Protein AF-A0A520F1N5-F1 (afdb_monomer_lite)

Sequence (74 aa):
PTIGILLCAGRNDNVVRYSLAGTTAPLAVADYTYDTLPAPVRELVPTDDELASAMGETLTHLAQIPSPRADTEQ

Radius of gyration: 19.0 Å; chains: 1; bounding box: 44×50×38 Å

Foldseek 3Di:
DD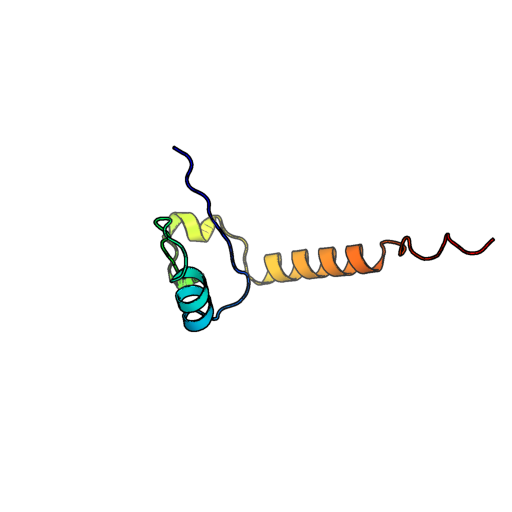DDDDDDPDDDPVVVCVVCVPDPDDDDDDDDDLVPDDPVVNVVDDDPVVVVVVVVVVVVVVVPDPDPPPPDDD

Structure (mmCIF, N/CA/C/O backbone):
data_AF-A0A520F1N5-F1
#
_entry.id   AF-A0A520F1N5-F1
#
loop_
_atom_site.group_PDB
_atom_site.id
_atom_site.type_symbol
_atom_site.label_atom_id
_atom_site.label_alt_id
_atom_site.label_comp_id
_atom_site.label_asym_id
_atom_site.label_entity_id
_atom_site.label_seq_id
_atom_site.pdbx_PDB_ins_code
_atom_site.Cartn_x
_atom_site.Cartn_y
_atom_site.Cartn_z
_atom_site.occupancy
_atom_site.B_iso_or_equiv
_atom_site.auth_seq_id
_atom_site.auth_comp_id
_atom_site.auth_asym_id
_atom_site.auth_atom_id
_atom_site.pdbx_PDB_model_num
ATOM 1 N N . PRO A 1 1 ? 5.003 2.442 22.771 1.00 54.34 1 PRO A N 1
ATOM 2 C CA . PRO A 1 1 ? 4.006 1.892 21.825 1.00 54.34 1 PRO A CA 1
ATOM 3 C C . PRO A 1 1 ? 4.500 2.015 20.378 1.00 54.34 1 PRO A C 1
ATOM 5 O O . PRO A 1 1 ? 4.808 3.115 19.934 1.00 54.34 1 PRO A O 1
ATOM 8 N N . THR A 1 2 ? 4.630 0.883 19.686 1.00 56.44 2 THR A N 1
ATOM 9 C CA . THR A 1 2 ? 5.146 0.805 18.310 1.00 56.44 2 THR A CA 1
ATOM 10 C C . THR A 1 2 ? 4.007 0.403 17.385 1.00 56.44 2 THR A C 1
ATOM 12 O O . THR A 1 2 ? 3.273 -0.532 17.702 1.00 56.44 2 THR A O 1
ATOM 15 N N . ILE A 1 3 ? 3.853 1.097 16.259 1.00 72.31 3 ILE A N 1
ATOM 16 C CA . ILE A 1 3 ? 2.900 0.721 15.209 1.00 72.31 3 ILE A CA 1
ATOM 17 C C . ILE A 1 3 ? 3.668 -0.071 14.150 1.00 72.31 3 ILE A C 1
ATOM 19 O O . ILE A 1 3 ? 4.650 0.424 13.603 1.00 72.31 3 ILE A O 1
ATOM 23 N N . GLY A 1 4 ? 3.245 -1.310 13.897 1.00 63.66 4 GLY A N 1
ATOM 24 C CA . GLY A 1 4 ? 3.770 -2.135 12.810 1.00 63.66 4 GLY A CA 1
ATOM 25 C C . GLY A 1 4 ? 2.992 -1.888 11.519 1.00 63.66 4 GLY A C 1
ATOM 26 O O . GLY A 1 4 ? 1.764 -1.834 11.551 1.00 63.66 4 GLY A O 1
ATOM 27 N N . ILE A 1 5 ? 3.699 -1.748 10.396 1.00 73.81 5 ILE A N 1
ATOM 28 C CA . ILE A 1 5 ? 3.106 -1.603 9.059 1.00 73.81 5 ILE A CA 1
ATOM 29 C C . ILE A 1 5 ? 3.484 -2.836 8.238 1.00 73.81 5 ILE A C 1
ATOM 31 O O . ILE A 1 5 ? 4.663 -3.167 8.127 1.00 73.81 5 ILE A O 1
ATOM 35 N N . LEU A 1 6 ? 2.483 -3.507 7.666 1.00 73.50 6 LEU A N 1
ATOM 36 C CA . LEU A 1 6 ? 2.663 -4.620 6.737 1.00 73.50 6 LEU A CA 1
ATOM 37 C C . LEU A 1 6 ? 2.286 -4.150 5.330 1.00 73.50 6 LEU A C 1
ATOM 39 O O . LEU A 1 6 ? 1.131 -3.813 5.084 1.00 73.50 6 LEU A O 1
ATOM 43 N N . LEU A 1 7 ? 3.257 -4.127 4.417 1.00 69.75 7 LEU A N 1
ATOM 44 C CA . LEU A 1 7 ? 3.036 -3.763 3.019 1.00 69.75 7 LEU A CA 1
ATOM 45 C C . LEU A 1 7 ? 2.802 -5.035 2.190 1.00 69.75 7 LEU A C 1
ATOM 47 O O . LEU A 1 7 ? 3.666 -5.910 2.142 1.00 69.75 7 LEU A O 1
ATOM 51 N N . CYS A 1 8 ? 1.647 -5.147 1.531 1.00 62.78 8 CYS A N 1
ATOM 52 C CA . CYS A 1 8 ? 1.351 -6.247 0.610 1.00 62.78 8 CYS A CA 1
ATOM 53 C C . CYS A 1 8 ? 1.475 -5.761 -0.838 1.00 62.78 8 CYS A C 1
ATOM 55 O O . CYS A 1 8 ? 0.725 -4.891 -1.264 1.00 62.78 8 CYS A O 1
ATOM 57 N N . ALA A 1 9 ? 2.387 -6.359 -1.609 1.00 58.62 9 ALA A N 1
ATOM 58 C CA . ALA A 1 9 ? 2.604 -6.018 -3.020 1.00 58.62 9 ALA A CA 1
ATOM 59 C C . ALA A 1 9 ? 1.476 -6.495 -3.965 1.00 58.62 9 ALA A C 1
ATOM 61 O O . ALA A 1 9 ? 1.472 -6.154 -5.142 1.00 58.62 9 ALA A O 1
ATOM 62 N N . GLY A 1 10 ? 0.530 -7.303 -3.472 1.00 62.44 10 GLY A N 1
ATOM 63 C CA . GLY A 1 10 ? -0.560 -7.882 -4.257 1.00 62.44 10 GLY A CA 1
ATOM 64 C C . GLY A 1 10 ? -1.933 -7.572 -3.665 1.00 62.44 10 GLY A C 1
ATOM 65 O O . GLY A 1 10 ? -2.157 -7.722 -2.462 1.00 62.44 10 GLY A O 1
ATOM 66 N N . ARG A 1 11 ? -2.867 -7.171 -4.531 1.00 54.41 11 ARG A N 1
ATOM 67 C CA . ARG A 1 11 ? -4.245 -6.818 -4.180 1.00 54.41 11 ARG A CA 1
ATOM 68 C C . ARG A 1 11 ? -5.101 -8.076 -4.021 1.00 54.41 11 ARG A C 1
ATOM 70 O O . ARG A 1 11 ? -5.471 -8.698 -5.006 1.00 54.41 11 ARG A O 1
ATOM 77 N N . ASN A 1 12 ? -5.460 -8.416 -2.786 1.00 62.03 12 ASN A N 1
ATOM 78 C CA . ASN A 1 12 ? -6.633 -9.242 -2.484 1.00 62.03 12 ASN A CA 1
ATOM 79 C C . ASN A 1 12 ? -7.217 -8.826 -1.132 1.00 62.03 12 ASN A C 1
ATOM 81 O O . ASN A 1 12 ? -7.027 -9.477 -0.108 1.00 62.03 12 ASN A O 1
ATOM 85 N N . ASP A 1 13 ? -7.941 -7.712 -1.153 1.00 62.44 13 ASP A N 1
ATOM 86 C CA . ASP A 1 13 ? -8.530 -7.047 0.012 1.00 62.44 13 ASP A CA 1
ATOM 87 C C . ASP A 1 13 ? -9.402 -7.988 0.876 1.00 62.44 13 ASP A C 1
ATOM 89 O O . ASP A 1 13 ? -9.295 -7.996 2.103 1.00 62.44 13 ASP A O 1
ATOM 93 N N . ASN A 1 14 ? -10.173 -8.884 0.244 1.00 63.75 14 ASN A N 1
ATOM 94 C CA . ASN A 1 14 ? -10.968 -9.901 0.946 1.00 63.75 14 ASN A CA 1
ATOM 95 C C . ASN A 1 14 ? -10.110 -10.95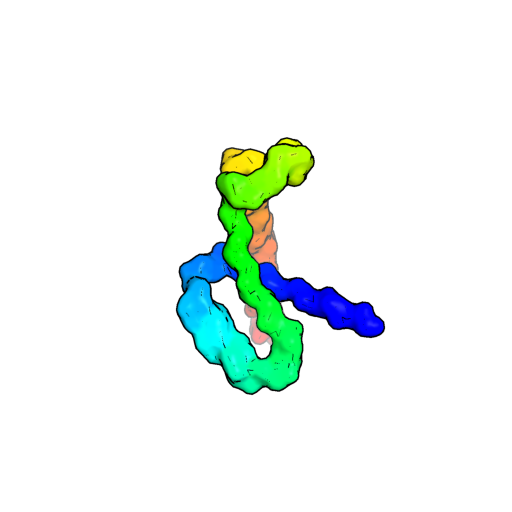3 1.665 1.00 63.75 14 ASN A C 1
ATOM 97 O O . ASN A 1 14 ? -10.440 -11.359 2.778 1.00 63.75 14 ASN A O 1
ATOM 101 N N . VAL A 1 15 ? -9.007 -11.387 1.048 1.00 70.56 15 VAL A N 1
ATOM 102 C CA . VAL A 1 15 ? -8.104 -12.387 1.638 1.00 70.56 15 VAL A CA 1
ATOM 103 C C . VAL A 1 15 ? -7.367 -11.773 2.820 1.00 70.56 15 VAL A C 1
ATOM 105 O O . VAL A 1 15 ? -7.362 -12.356 3.897 1.00 70.56 15 VAL A O 1
ATOM 108 N N . VAL A 1 16 ? -6.824 -10.563 2.655 1.00 71.31 16 VAL A N 1
ATOM 109 C CA . VAL A 1 16 ? -6.100 -9.856 3.720 1.00 71.31 16 VAL A CA 1
ATOM 110 C C . VAL A 1 16 ? -7.010 -9.608 4.922 1.00 71.31 16 VAL A C 1
ATOM 112 O O . VAL A 1 16 ? -6.639 -9.950 6.043 1.00 71.31 16 VAL A O 1
ATOM 115 N N . ARG A 1 17 ? -8.226 -9.083 4.715 1.00 68.75 17 ARG A N 1
ATOM 116 C CA . ARG A 1 17 ? -9.160 -8.853 5.829 1.00 68.75 17 ARG A CA 1
ATOM 117 C C . ARG A 1 17 ? -9.564 -10.140 6.533 1.00 68.75 17 ARG A C 1
ATOM 119 O O . ARG A 1 17 ? -9.596 -10.150 7.757 1.00 68.75 17 ARG A O 1
ATOM 126 N N . TYR A 1 18 ? -9.838 -11.217 5.797 1.00 68.19 18 TYR A N 1
ATOM 127 C CA . TYR A 1 18 ? -10.185 -12.500 6.409 1.00 68.19 18 TYR A CA 1
ATOM 128 C C . TYR A 1 18 ? -9.005 -13.106 7.183 1.00 68.19 18 TYR A C 1
ATOM 130 O O . TYR A 1 18 ? -9.174 -13.544 8.319 1.00 68.19 18 TYR A O 1
ATOM 138 N N . SER A 1 19 ? -7.796 -13.069 6.618 1.00 70.75 19 SER A N 1
ATOM 139 C CA . SER A 1 19 ? -6.579 -13.559 7.275 1.00 70.75 19 SER A CA 1
ATOM 140 C C . SER A 1 19 ? -6.228 -12.768 8.537 1.00 70.75 19 SER A C 1
ATOM 142 O O . SER A 1 19 ? -5.732 -13.350 9.501 1.00 70.75 19 SER A O 1
ATOM 144 N N . LEU A 1 20 ? -6.501 -11.460 8.559 1.00 71.12 20 LEU A N 1
ATOM 145 C CA . LEU A 1 20 ? -6.252 -10.600 9.718 1.00 71.12 20 LEU A CA 1
ATOM 146 C C . LEU A 1 20 ? -7.425 -10.562 10.714 1.00 71.12 20 LEU A C 1
ATOM 148 O O . LEU A 1 20 ? -7.231 -10.161 11.855 1.00 71.12 20 LEU A O 1
ATOM 152 N N . ALA A 1 21 ? -8.625 -11.024 10.357 1.00 67.12 21 ALA A N 1
ATOM 153 C CA . ALA A 1 21 ? -9.767 -11.053 11.278 1.00 67.12 21 ALA A CA 1
ATOM 154 C C . ALA A 1 21 ? -9.566 -11.999 12.481 1.00 67.12 21 ALA A C 1
ATOM 156 O O . ALA A 1 21 ? -10.261 -11.870 13.486 1.00 67.12 21 ALA A O 1
ATOM 157 N N . GLY A 1 22 ? -8.623 -12.944 12.394 1.00 68.50 22 GLY A N 1
ATOM 158 C CA . GLY A 1 22 ? -8.288 -13.871 13.479 1.00 68.50 22 GLY A CA 1
ATOM 159 C C . GLY A 1 22 ? -7.320 -13.320 14.535 1.00 68.50 22 GLY A C 1
ATOM 160 O O . GLY A 1 22 ? -7.079 -14.006 15.528 1.00 68.50 22 GLY A O 1
ATOM 161 N N . THR A 1 23 ? -6.743 -12.124 14.348 1.00 72.19 23 THR A N 1
ATOM 162 C CA . THR A 1 23 ? -5.826 -11.529 15.336 1.00 72.19 23 THR A CA 1
ATOM 163 C C . THR A 1 23 ? -6.562 -10.639 16.337 1.00 72.19 23 THR A C 1
ATOM 165 O O . THR A 1 23 ? -7.471 -9.893 15.989 1.00 72.19 23 THR A O 1
ATOM 168 N N . THR A 1 24 ? -6.154 -10.698 17.605 1.00 68.50 24 THR A N 1
ATOM 169 C CA . THR A 1 24 ? -6.661 -9.832 18.684 1.00 68.50 24 THR A CA 1
ATOM 170 C C . THR A 1 24 ? -5.940 -8.484 18.758 1.00 68.50 24 THR A C 1
ATOM 172 O O . THR A 1 24 ? -6.300 -7.636 19.577 1.00 68.50 24 THR A O 1
ATOM 175 N N . ALA A 1 25 ? -4.924 -8.264 17.918 1.00 69.50 25 ALA A N 1
ATOM 176 C CA . ALA A 1 25 ? -4.237 -6.984 17.816 1.00 69.50 25 ALA A CA 1
ATOM 177 C C . ALA A 1 25 ? -5.057 -5.983 16.971 1.00 69.50 25 ALA A C 1
ATOM 179 O O . ALA A 1 25 ? -5.629 -6.373 15.953 1.00 69.50 25 ALA A O 1
ATOM 180 N N . PRO A 1 26 ? -5.102 -4.688 17.342 1.00 64.06 26 PRO A N 1
ATOM 181 C CA . PRO A 1 26 ? -5.802 -3.667 16.568 1.00 64.06 26 PRO A CA 1
ATOM 182 C C . PRO A 1 26 ? -5.061 -3.407 15.247 1.00 64.06 26 PRO A C 1
ATOM 184 O O . PRO A 1 26 ? -4.091 -2.652 15.210 1.00 64.06 26 PRO A O 1
ATOM 187 N N . LEU A 1 27 ? -5.505 -4.055 14.167 1.00 68.19 27 LEU A N 1
ATOM 188 C CA . LEU A 1 27 ? -4.972 -3.875 12.815 1.00 68.19 27 LEU A CA 1
ATOM 189 C C . LEU A 1 27 ? -5.966 -3.115 11.932 1.00 68.19 27 LEU A C 1
ATOM 191 O O . LEU A 1 27 ? -7.145 -3.455 11.870 1.00 68.19 27 LEU A O 1
ATOM 195 N N . ALA A 1 28 ? -5.464 -2.114 11.209 1.00 66.62 28 ALA A N 1
ATOM 196 C CA . ALA A 1 28 ? -6.193 -1.417 10.155 1.00 66.62 28 ALA A CA 1
ATOM 197 C C . ALA A 1 28 ? -5.675 -1.865 8.782 1.00 66.62 28 ALA A C 1
ATOM 199 O O . ALA A 1 28 ? -4.471 -2.044 8.599 1.00 66.62 28 ALA A O 1
ATOM 200 N N . VAL A 1 29 ? -6.584 -2.025 7.819 1.00 69.88 29 VAL A N 1
ATOM 201 C CA . VAL A 1 29 ? -6.249 -2.312 6.418 1.00 69.88 29 VAL A CA 1
ATOM 202 C C . VAL A 1 29 ? -6.538 -1.061 5.604 1.00 69.88 29 VAL A C 1
ATOM 204 O O . VAL A 1 29 ? -7.653 -0.543 5.653 1.00 69.88 29 VAL A O 1
ATOM 207 N N . ALA A 1 30 ? -5.546 -0.588 4.860 1.00 67.81 30 ALA A N 1
ATOM 208 C CA . ALA A 1 30 ? -5.686 0.536 3.949 1.00 67.81 30 ALA A CA 1
ATOM 209 C C . ALA A 1 30 ? -5.197 0.116 2.561 1.00 67.81 30 ALA A C 1
ATOM 211 O O . ALA A 1 30 ? -4.125 -0.472 2.427 1.00 67.81 30 ALA A O 1
ATOM 212 N N . ASP A 1 31 ? -6.010 0.394 1.546 1.00 67.94 31 ASP A N 1
ATOM 213 C CA . ASP A 1 31 ? -5.622 0.266 0.144 1.00 67.94 31 ASP A CA 1
ATOM 214 C C . ASP A 1 31 ? -5.122 1.640 -0.310 1.00 67.94 31 ASP A C 1
ATOM 216 O O . ASP A 1 31 ? -5.823 2.643 -0.152 1.00 67.94 31 ASP A O 1
ATOM 220 N N . TYR A 1 32 ? -3.896 1.688 -0.822 1.00 65.69 32 TYR A N 1
ATOM 221 C CA . TYR A 1 32 ? -3.297 2.902 -1.353 1.00 65.69 32 TYR A CA 1
ATOM 222 C C . TYR A 1 32 ? -3.018 2.683 -2.831 1.00 65.69 32 TYR A C 1
ATOM 224 O O . TYR A 1 32 ? -2.158 1.892 -3.212 1.00 65.69 32 TYR A O 1
ATOM 232 N N . THR A 1 33 ? -3.758 3.409 -3.659 1.00 67.00 33 THR A N 1
ATOM 233 C CA . THR A 1 33 ? -3.506 3.499 -5.099 1.00 67.00 33 THR A CA 1
ATOM 234 C C . THR A 1 33 ? -2.811 4.809 -5.417 1.00 67.00 33 THR A C 1
ATOM 236 O O . THR A 1 33 ? -2.998 5.792 -4.693 1.00 67.00 33 THR A O 1
ATOM 239 N N . TYR A 1 34 ? -2.052 4.835 -6.513 1.00 63.66 34 TYR A N 1
ATOM 240 C CA . TYR A 1 34 ? -1.342 6.028 -6.974 1.00 63.66 34 TYR A CA 1
ATOM 241 C C . TYR A 1 34 ? -2.268 7.260 -7.066 1.00 63.66 34 TYR A C 1
ATOM 243 O O . TYR A 1 34 ? -1.937 8.336 -6.569 1.00 63.66 34 TYR A O 1
ATOM 251 N N . ASP A 1 35 ? -3.493 7.075 -7.568 1.00 69.69 35 ASP A N 1
ATOM 252 C CA . ASP A 1 35 ? -4.507 8.131 -7.710 1.00 69.69 35 ASP A CA 1
ATOM 253 C C . ASP A 1 35 ? -5.045 8.685 -6.381 1.00 69.69 35 ASP A C 1
ATOM 255 O O . ASP A 1 35 ? -5.544 9.809 -6.324 1.00 69.69 35 ASP A O 1
ATOM 259 N N . THR A 1 36 ? -4.946 7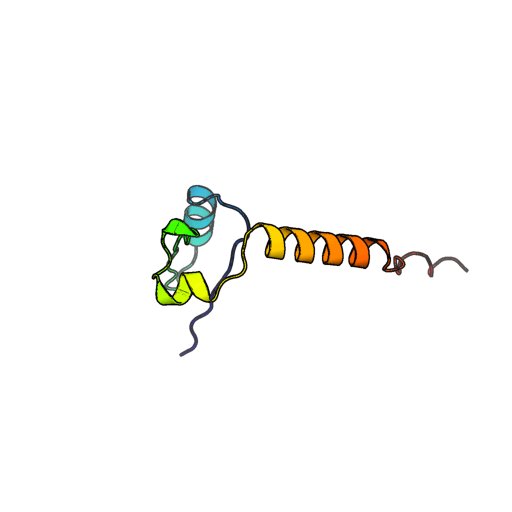.912 -5.297 1.00 76.88 36 THR A N 1
ATOM 260 C CA . THR A 1 36 ? -5.470 8.290 -3.971 1.00 76.88 36 THR A CA 1
ATOM 261 C C . THR A 1 36 ? -4.459 9.023 -3.089 1.00 76.88 36 THR A C 1
ATOM 263 O O . THR A 1 36 ? -4.800 9.435 -1.978 1.00 76.88 36 THR A O 1
ATOM 266 N N . LEU A 1 37 ? -3.220 9.212 -3.556 1.00 78.06 3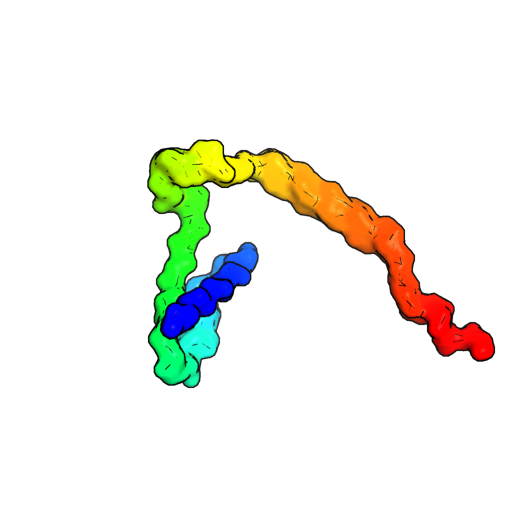7 LEU A N 1
ATOM 267 C CA . LEU A 1 37 ? -2.199 9.924 -2.792 1.00 78.06 37 LEU A CA 1
ATOM 268 C C . LEU A 1 37 ? -2.434 11.451 -2.798 1.00 78.06 37 LEU A C 1
ATOM 270 O O . LEU A 1 37 ? -2.749 12.042 -3.839 1.00 78.06 37 LEU A O 1
ATOM 274 N N . PRO A 1 38 ? -2.215 12.141 -1.661 1.00 81.44 38 PRO A N 1
ATOM 275 C CA . PRO A 1 38 ? -2.197 13.600 -1.622 1.00 81.44 38 PRO A CA 1
ATOM 276 C C . PRO A 1 38 ? -1.211 14.170 -2.651 1.00 81.44 38 PRO A C 1
ATOM 278 O O . PRO A 1 38 ? -0.113 13.643 -2.809 1.00 81.44 38 PRO A O 1
ATOM 281 N N . ALA A 1 39 ? -1.581 15.266 -3.323 1.00 77.94 39 ALA A N 1
ATOM 282 C CA . ALA A 1 39 ? -0.758 15.910 -4.357 1.00 77.94 39 ALA A CA 1
ATOM 283 C C . ALA A 1 39 ? 0.732 16.097 -3.983 1.00 77.94 39 ALA A C 1
ATOM 285 O O . ALA A 1 39 ? 1.569 15.657 -4.764 1.00 77.94 39 ALA A O 1
ATOM 286 N N . PRO A 1 40 ? 1.094 16.625 -2.792 1.00 79.75 40 PRO A N 1
ATOM 287 C CA . PRO A 1 40 ? 2.507 16.805 -2.442 1.00 79.75 40 PRO A CA 1
ATOM 288 C C . PRO A 1 40 ? 3.267 15.486 -2.241 1.00 79.75 40 PRO A C 1
ATOM 290 O O . PRO A 1 40 ? 4.489 15.477 -2.277 1.00 79.75 40 PRO A O 1
ATOM 293 N N . VAL A 1 41 ? 2.567 14.372 -2.007 1.00 78.31 41 VAL A N 1
ATOM 294 C CA . VAL A 1 41 ? 3.187 13.047 -1.855 1.00 78.31 41 VAL A CA 1
ATOM 295 C C . VAL A 1 41 ? 3.315 12.349 -3.208 1.00 78.31 41 VAL A C 1
ATOM 297 O O . VAL A 1 41 ? 4.275 11.616 -3.406 1.00 78.31 41 VAL A O 1
ATOM 300 N N . ARG A 1 42 ? 2.406 12.611 -4.159 1.00 75.81 42 ARG A N 1
ATOM 301 C CA . ARG A 1 42 ? 2.481 12.071 -5.531 1.00 75.81 42 ARG A CA 1
ATOM 302 C C . ARG A 1 42 ? 3.730 12.517 -6.281 1.00 75.81 42 ARG A C 1
ATOM 304 O O . ARG A 1 42 ? 4.285 11.735 -7.034 1.00 75.81 42 ARG A O 1
ATOM 311 N N . GLU A 1 43 ? 4.195 13.736 -6.036 1.00 81.56 43 GLU A N 1
ATOM 312 C CA . GLU A 1 43 ? 5.435 14.251 -6.634 1.00 81.56 43 GLU A CA 1
ATOM 313 C C . GLU A 1 43 ? 6.703 13.606 -6.045 1.00 81.56 43 GLU A C 1
ATOM 315 O O . GLU A 1 43 ? 7.776 13.718 -6.629 1.00 81.56 43 GLU A O 1
ATOM 320 N N . LEU A 1 44 ? 6.594 12.935 -4.892 1.00 85.00 44 LEU A N 1
ATOM 321 C CA . LEU A 1 44 ? 7.715 12.291 -4.199 1.00 85.00 44 LEU A CA 1
ATOM 322 C C . LEU A 1 44 ? 7.839 10.792 -4.503 1.00 85.00 44 LEU A C 1
ATOM 324 O O . LEU A 1 44 ? 8.839 10.183 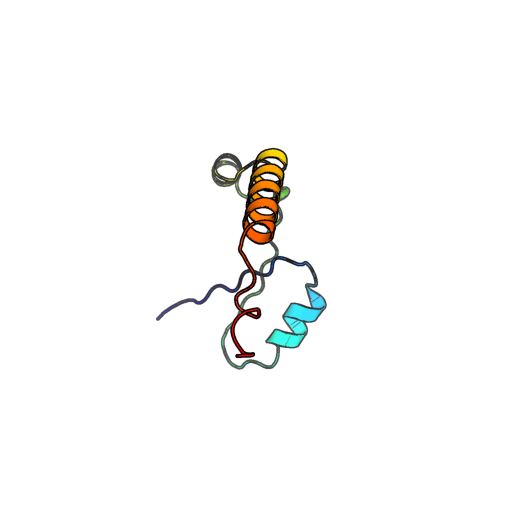-4.121 1.00 85.00 44 LEU A O 1
ATOM 328 N N . VAL A 1 45 ? 6.828 10.183 -5.128 1.00 83.75 45 VAL A N 1
ATOM 329 C CA . VAL A 1 45 ? 6.872 8.773 -5.536 1.00 83.75 45 VAL A CA 1
ATOM 330 C C . VAL A 1 45 ? 7.359 8.641 -6.980 1.00 83.75 45 VAL A C 1
ATOM 332 O O . VAL A 1 45 ? 7.007 9.477 -7.813 1.00 83.75 45 VAL A O 1
ATOM 335 N N . PRO A 1 46 ? 8.154 7.597 -7.285 1.00 83.69 46 PRO A N 1
ATOM 336 C CA . PRO A 1 46 ? 8.654 7.351 -8.632 1.00 83.69 46 PRO A CA 1
ATOM 337 C C . PRO A 1 46 ? 7.506 7.091 -9.610 1.00 83.69 46 PRO A C 1
ATOM 339 O O . PRO A 1 46 ? 6.433 6.612 -9.227 1.00 83.69 46 PRO A O 1
ATOM 342 N N . THR A 1 47 ? 7.754 7.393 -10.878 1.00 86.12 47 THR A N 1
ATOM 343 C CA . THR A 1 47 ? 6.849 7.057 -11.980 1.00 86.12 47 THR A CA 1
ATOM 344 C C . THR A 1 47 ? 6.820 5.549 -12.247 1.00 86.12 47 THR A C 1
ATOM 346 O O . THR A 1 47 ? 7.719 4.810 -11.833 1.00 86.12 47 THR A O 1
ATOM 349 N N . ASP A 1 48 ? 5.794 5.080 -12.965 1.00 84.81 48 ASP A N 1
ATOM 350 C CA . ASP A 1 48 ? 5.666 3.666 -13.341 1.00 84.81 48 ASP A CA 1
ATOM 351 C C . ASP A 1 48 ? 6.876 3.166 -14.146 1.00 84.81 48 ASP A C 1
ATOM 353 O O . ASP A 1 48 ? 7.373 2.069 -13.890 1.00 84.81 48 ASP A O 1
ATOM 357 N N . ASP A 1 49 ? 7.391 3.981 -15.073 1.00 87.31 49 ASP A N 1
ATOM 358 C CA . ASP A 1 49 ? 8.578 3.657 -15.873 1.00 87.31 49 ASP A CA 1
ATOM 359 C C . ASP A 1 49 ? 9.843 3.536 -15.010 1.00 87.31 49 ASP A C 1
ATOM 361 O O . ASP A 1 49 ? 10.614 2.585 -15.160 1.00 87.31 49 ASP A O 1
ATOM 365 N N . GLU A 1 50 ? 10.050 4.460 -14.066 1.00 87.88 50 GLU A N 1
ATOM 366 C CA . GLU A 1 50 ? 11.191 4.410 -13.142 1.00 87.88 50 GLU A CA 1
ATOM 367 C C . GLU A 1 50 ? 11.130 3.168 -12.247 1.00 87.88 50 GLU A C 1
ATOM 369 O O . GLU A 1 50 ? 12.142 2.485 -12.053 1.00 87.88 50 GLU A O 1
ATOM 374 N N . LEU A 1 51 ? 9.939 2.833 -11.740 1.00 88.81 51 LEU A N 1
ATOM 375 C CA . LEU A 1 51 ? 9.737 1.634 -10.934 1.00 88.81 51 LEU A CA 1
ATOM 376 C C . LEU A 1 51 ? 9.967 0.360 -11.757 1.00 88.81 51 LEU A C 1
ATOM 378 O O . LEU A 1 51 ? 10.675 -0.542 -11.303 1.00 88.81 51 LEU A O 1
ATOM 382 N N . ALA A 1 52 ? 9.414 0.286 -12.970 1.00 88.38 52 ALA A N 1
ATOM 383 C CA . ALA A 1 52 ? 9.598 -0.850 -13.869 1.00 88.38 52 ALA A CA 1
ATOM 384 C C . ALA A 1 52 ? 11.079 -1.056 -14.225 1.00 88.38 52 ALA A C 1
ATOM 386 O O . ALA A 1 52 ? 11.565 -2.192 -14.194 1.00 88.38 52 ALA A O 1
ATOM 387 N N . SER A 1 53 ? 11.813 0.032 -14.481 1.00 92.06 53 SER A N 1
ATOM 388 C CA . SER A 1 53 ? 13.257 -0.003 -14.727 1.00 92.06 53 SER A CA 1
ATOM 389 C C . SER A 1 53 ? 14.015 -0.567 -13.524 1.00 92.06 53 SER A C 1
ATOM 391 O O . SER A 1 53 ? 14.763 -1.537 -13.664 1.00 92.06 53 SER A O 1
A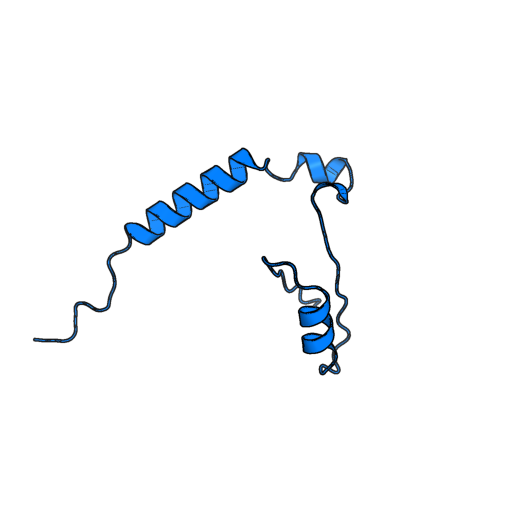TOM 393 N N . ALA A 1 54 ? 13.765 -0.038 -12.322 1.00 91.31 54 ALA A N 1
ATOM 394 C CA . ALA A 1 54 ? 14.418 -0.502 -11.097 1.00 91.31 54 ALA A CA 1
ATOM 395 C C . ALA A 1 54 ? 14.123 -1.985 -10.793 1.00 91.31 54 ALA A C 1
ATOM 397 O O . ALA A 1 54 ? 15.001 -2.735 -10.347 1.00 91.31 54 ALA A O 1
ATOM 398 N N . MET A 1 55 ? 12.896 -2.444 -11.067 1.00 92.12 55 MET A N 1
ATOM 399 C CA . MET A 1 55 ? 12.534 -3.856 -10.927 1.00 92.12 55 MET A CA 1
ATOM 400 C C . MET A 1 55 ? 13.253 -4.739 -11.951 1.00 92.12 55 MET A C 1
ATOM 402 O O . MET A 1 55 ? 13.727 -5.818 -11.590 1.00 92.12 55 MET A O 1
ATOM 406 N N . GLY A 1 56 ? 13.372 -4.291 -13.203 1.00 92.00 56 GLY A N 1
ATOM 407 C CA . GLY A 1 56 ? 14.112 -4.996 -14.251 1.00 92.00 56 GLY A CA 1
ATOM 408 C C . GLY A 1 56 ? 15.602 -5.138 -13.930 1.00 92.00 56 GLY A C 1
ATOM 409 O O . GLY A 1 56 ? 16.172 -6.223 -14.084 1.00 92.00 56 GLY A O 1
ATOM 410 N N . GLU A 1 57 ? 16.219 -4.079 -13.408 1.00 92.12 57 GLU A N 1
ATOM 411 C CA . GLU A 1 57 ? 17.601 -4.108 -12.921 1.00 92.12 57 GLU A CA 1
ATOM 412 C C . GLU A 1 57 ? 17.765 -5.083 -11.755 1.00 92.12 57 GLU A C 1
ATOM 414 O O . GLU A 1 57 ? 18.666 -5.923 -11.771 1.00 92.12 57 GLU A O 1
ATOM 419 N N . THR A 1 58 ? 16.850 -5.040 -10.783 1.00 90.56 58 THR A N 1
ATOM 420 C CA . THR A 1 58 ? 16.859 -5.959 -9.637 1.00 90.56 58 THR A CA 1
ATOM 421 C C . THR A 1 58 ? 16.723 -7.411 -10.092 1.00 90.56 58 THR A C 1
ATOM 423 O O . THR A 1 58 ? 17.474 -8.273 -9.642 1.00 90.56 58 THR A O 1
ATOM 426 N N . LEU A 1 59 ? 15.804 -7.700 -11.015 1.00 91.19 59 LEU A N 1
ATOM 427 C CA . LEU A 1 59 ? 15.609 -9.047 -11.550 1.00 91.19 59 LEU A CA 1
ATOM 428 C C . LEU A 1 59 ? 16.859 -9.546 -12.285 1.00 91.19 59 LEU A C 1
ATOM 430 O O . LEU A 1 59 ? 17.275 -10.691 -12.106 1.00 91.19 59 LEU A O 1
ATOM 434 N N . THR A 1 60 ? 17.482 -8.669 -13.071 1.00 91.56 60 THR A N 1
ATOM 435 C CA . THR A 1 60 ? 18.735 -8.959 -13.776 1.00 91.56 60 THR A CA 1
ATOM 436 C C . THR A 1 60 ? 19.867 -9.233 -12.789 1.00 91.56 60 THR A C 1
ATOM 438 O O . THR A 1 60 ? 20.623 -10.185 -12.971 1.00 91.56 60 THR A O 1
ATOM 441 N N . HIS A 1 61 ? 19.954 -8.454 -11.710 1.00 89.19 61 HIS A N 1
ATOM 442 C CA . HIS A 1 61 ? 20.925 -8.666 -10.643 1.00 89.19 61 HIS A CA 1
ATOM 443 C C . HIS A 1 61 ? 20.719 -10.020 -9.960 1.00 89.19 61 HIS A C 1
ATOM 445 O O . HIS A 1 61 ? 21.673 -10.780 -9.833 1.00 89.19 61 HIS A O 1
ATOM 451 N N . LEU A 1 62 ? 19.476 -10.365 -9.597 1.00 88.44 62 LEU A N 1
ATOM 452 C CA . LEU A 1 62 ? 19.132 -11.660 -8.999 1.00 88.44 62 LEU A CA 1
ATOM 453 C C . LEU A 1 62 ? 19.505 -12.843 -9.906 1.00 88.44 62 LEU A C 1
ATOM 455 O O . LEU A 1 62 ? 19.957 -13.870 -9.409 1.00 88.44 62 LEU A O 1
ATOM 459 N N . ALA A 1 63 ? 19.362 -12.695 -11.225 1.00 86.75 63 ALA A N 1
ATOM 460 C CA . ALA A 1 63 ? 19.762 -13.717 -12.192 1.00 86.75 63 ALA A CA 1
ATOM 461 C C . ALA A 1 63 ? 21.289 -13.901 -12.291 1.00 86.75 63 ALA A C 1
ATOM 463 O O . ALA A 1 63 ? 21.753 -14.961 -12.708 1.00 86.75 63 ALA A O 1
ATOM 464 N N . GLN A 1 64 ? 22.067 -12.885 -11.913 1.00 83.56 64 GLN A N 1
ATOM 465 C CA . GLN A 1 64 ? 23.532 -12.918 -11.915 1.00 83.56 64 GLN A CA 1
ATOM 466 C C . GLN A 1 64 ? 24.123 -13.445 -10.602 1.00 83.56 64 GLN A C 1
ATOM 468 O O . GLN A 1 64 ? 25.316 -13.744 -10.565 1.00 83.56 64 GLN A O 1
ATOM 473 N N . ILE A 1 65 ? 23.323 -13.581 -9.536 1.00 77.25 65 ILE A N 1
ATOM 474 C CA . ILE A 1 65 ? 23.791 -14.146 -8.266 1.00 77.25 65 ILE A CA 1
ATOM 475 C C . ILE A 1 65 ? 24.012 -15.655 -8.465 1.00 77.25 65 ILE A C 1
ATOM 477 O O . ILE A 1 65 ? 23.049 -16.382 -8.731 1.00 77.25 65 ILE A O 1
ATOM 481 N N . PRO A 1 66 ? 25.249 -16.169 -8.326 1.00 64.56 66 PRO A N 1
ATOM 482 C CA . PRO A 1 66 ? 25.498 -17.601 -8.407 1.00 64.56 66 PRO A CA 1
ATOM 483 C C . PRO A 1 66 ? 24.726 -18.321 -7.298 1.00 64.56 66 PRO A C 1
ATOM 485 O O . PRO A 1 66 ? 24.770 -17.924 -6.134 1.00 64.56 66 PRO A O 1
ATOM 488 N N . SER A 1 67 ? 24.005 -19.386 -7.653 1.00 64.88 67 SER A N 1
ATOM 489 C CA . SER A 1 67 ? 23.267 -20.189 -6.675 1.00 64.88 67 SER A CA 1
ATOM 490 C C . SER A 1 67 ? 24.241 -20.891 -5.713 1.00 64.88 67 SER A C 1
ATOM 492 O O . SER A 1 67 ? 25.063 -21.675 -6.181 1.00 64.88 67 SER A O 1
ATOM 494 N N . PRO A 1 68 ? 24.120 -20.727 -4.380 1.00 60.69 68 PRO A N 1
ATOM 495 C CA . PRO A 1 68 ? 25.032 -21.332 -3.399 1.00 60.69 68 PRO A CA 1
ATOM 496 C C . PRO A 1 68 ? 24.845 -22.853 -3.211 1.00 60.69 68 PRO A C 1
ATOM 498 O O . PRO A 1 68 ? 25.402 -23.436 -2.290 1.00 60.69 68 PRO A O 1
ATOM 501 N N . ARG A 1 69 ? 24.036 -23.522 -4.049 1.00 57.34 69 ARG A N 1
ATOM 502 C CA . ARG A 1 69 ? 23.725 -24.962 -3.926 1.00 57.34 69 ARG A CA 1
ATOM 503 C C . ARG A 1 69 ? 24.739 -25.873 -4.647 1.00 57.34 69 ARG A C 1
ATOM 505 O O . ARG A 1 69 ? 24.593 -27.085 -4.579 1.00 57.34 69 ARG A O 1
ATOM 512 N N . ALA A 1 70 ? 25.748 -25.333 -5.332 1.00 55.94 70 ALA A N 1
ATOM 513 C CA . ALA A 1 70 ? 26.716 -26.158 -6.067 1.00 55.94 70 ALA A CA 1
ATOM 514 C C . ALA A 1 70 ? 27.834 -26.770 -5.192 1.00 55.94 70 ALA A C 1
ATOM 516 O O . ALA A 1 70 ? 28.530 -27.662 -5.662 1.00 55.94 70 ALA A O 1
ATOM 517 N N . ASP A 1 71 ? 27.977 -26.360 -3.926 1.00 55.72 71 ASP A N 1
ATOM 518 C CA . ASP A 1 71 ? 29.066 -26.804 -3.043 1.00 55.72 71 ASP A CA 1
ATOM 519 C C . ASP A 1 71 ? 28.572 -27.768 -1.948 1.00 55.72 71 ASP A C 1
ATOM 521 O O . ASP A 1 71 ? 28.580 -27.445 -0.760 1.00 55.72 71 ASP A O 1
ATOM 525 N N . THR A 1 72 ? 28.081 -28.961 -2.301 1.00 57.50 72 THR A N 1
ATOM 526 C CA . THR A 1 72 ? 27.981 -30.075 -1.330 1.00 57.50 72 THR A CA 1
ATOM 527 C C . THR A 1 72 ? 28.065 -31.451 -1.994 1.00 57.50 72 THR A C 1
ATOM 529 O O . THR A 1 72 ? 27.292 -32.325 -1.643 1.00 57.50 72 THR A O 1
ATOM 532 N N . GLU A 1 73 ? 28.984 -31.673 -2.938 1.00 51.84 73 GLU A N 1
ATOM 533 C CA . GLU A 1 73 ? 29.379 -33.036 -3.350 1.00 51.84 73 GLU A CA 1
ATOM 534 C C . GLU A 1 73 ? 30.855 -33.059 -3.789 1.00 51.84 73 GLU A C 1
ATOM 536 O O . GLU A 1 73 ? 31.153 -32.964 -4.976 1.00 51.84 73 GLU A O 1
ATOM 541 N N . GLN A 1 74 ? 31.773 -33.159 -2.820 1.00 47.50 74 GLN A N 1
ATOM 542 C CA . GLN A 1 74 ? 33.128 -33.724 -2.958 1.00 47.50 74 GLN A CA 1
ATOM 543 C C . GLN A 1 74 ? 33.474 -34.436 -1.647 1.00 47.50 74 GLN A C 1
ATOM 545 O O . GLN A 1 74 ? 33.316 -33.793 -0.582 1.00 47.50 74 GLN A O 1
#

pLDDT: mean 73.07, std 11.79, range [47.5, 92.12]

Secondary structure (DSSP, 8-state):
--------SS--HHHHHHHHTT--S--------GGGS-HHHHTTSPPHHHHHHHHHHHHHHHHHSPPGGG-S--